Protein AF-A0A7X6K525-F1 (afdb_monomer_lite)

Foldseek 3Di:
DDDDDDDDDPPDDDDDPDPPPPPDPDDDPDQAFAKWFWDADPVVQWTWTDGPPDPDCDDTFTKHFPPSVVVVVLCVQQVRIWTAGPVQQKTWRDGPDDPPDIDITRIDGPDVVVPPD

Organism: NCBI:txid2724944

pLDDT: mean 71.69, std 20.63, range [37.94, 94.12]

Sequence (117 aa):
MKMINTVSNDYGTPATPDRSARLGAADSPFEEWVDVSLHLEPALGIIQLSVPDQPGEAPALLMYSDDFEAVLRAAAESDGRGVWCAKYSKLLIPSTHAGAGNRFFTLFQDDPAESRN

Structure (mmCIF, N/CA/C/O backbone):
data_AF-A0A7X6K525-F1
#
_entry.id   AF-A0A7X6K525-F1
#
loop_
_atom_site.group_PDB
_atom_site.id
_atom_site.type_symbol
_atom_site.label_atom_id
_atom_site.label_alt_id
_atom_site.label_comp_id
_atom_site.label_asym_id
_atom_site.label_entity_id
_atom_site.label_seq_id
_atom_site.pdbx_PDB_ins_code
_atom_site.Cartn_x
_atom_site.Cartn_y
_atom_site.Cartn_z
_atom_site.occupancy
_atom_site.B_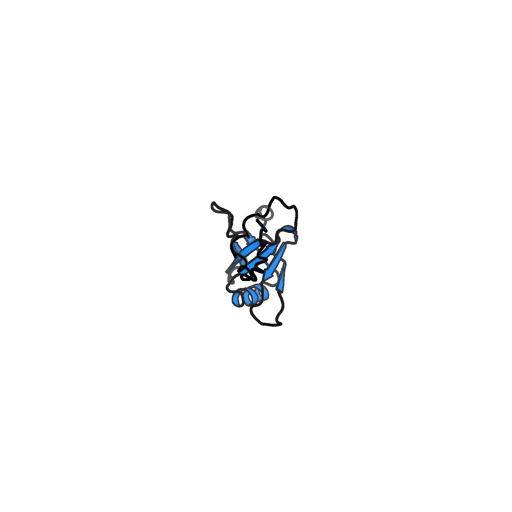iso_or_equiv
_atom_site.auth_seq_id
_atom_site.auth_comp_id
_atom_site.auth_asym_id
_atom_site.auth_atom_id
_atom_site.pdbx_PDB_model_num
ATOM 1 N N . MET A 1 1 ? 59.938 28.935 -38.935 1.00 42.84 1 MET A N 1
ATOM 2 C CA . MET A 1 1 ? 59.115 28.244 -37.920 1.00 42.84 1 MET A CA 1
ATOM 3 C C . MET A 1 1 ? 57.734 27.960 -38.499 1.00 42.84 1 MET A C 1
ATOM 5 O O . MET A 1 1 ? 57.040 28.911 -38.824 1.00 42.84 1 MET A O 1
ATOM 9 N N . LYS A 1 2 ? 57.345 26.690 -38.669 1.00 41.03 2 LYS A N 1
ATOM 10 C CA . LYS A 1 2 ? 55.969 26.273 -39.001 1.00 41.03 2 LYS A CA 1
ATOM 11 C C . LYS A 1 2 ? 55.415 25.518 -37.790 1.00 41.03 2 LYS A C 1
ATOM 13 O O . LYS A 1 2 ? 56.060 24.578 -37.339 1.00 41.03 2 LYS A O 1
ATOM 18 N N . MET A 1 3 ? 54.277 25.962 -37.257 1.00 39.56 3 MET A N 1
ATOM 19 C CA . MET A 1 3 ? 53.549 25.258 -36.199 1.00 39.56 3 MET A CA 1
ATOM 20 C C . MET A 1 3 ? 52.756 24.107 -36.824 1.00 39.56 3 MET A C 1
ATOM 22 O O . MET A 1 3 ? 52.012 24.308 -37.781 1.00 39.56 3 MET A O 1
ATOM 26 N N . ILE A 1 4 ? 52.951 22.907 -36.293 1.00 47.28 4 ILE A N 1
ATOM 27 C CA . ILE A 1 4 ? 52.190 21.694 -36.600 1.00 47.28 4 ILE A CA 1
ATOM 28 C C . ILE A 1 4 ? 51.078 21.602 -35.555 1.00 47.28 4 ILE A C 1
ATOM 30 O O . ILE A 1 4 ? 51.364 21.410 -34.377 1.00 47.28 4 ILE A O 1
ATOM 34 N N . ASN A 1 5 ? 49.826 21.785 -35.979 1.00 37.94 5 ASN A N 1
ATOM 35 C CA . ASN A 1 5 ? 48.656 21.522 -35.146 1.00 37.94 5 ASN A CA 1
ATOM 36 C C . ASN A 1 5 ? 48.324 20.029 -35.259 1.00 37.94 5 ASN A C 1
ATOM 38 O O . ASN A 1 5 ? 47.886 19.564 -36.311 1.00 37.94 5 ASN A O 1
ATOM 42 N N . THR A 1 6 ? 48.559 19.285 -34.184 1.00 46.34 6 THR A N 1
ATOM 43 C CA . THR A 1 6 ? 48.114 17.898 -34.033 1.00 46.34 6 THR A CA 1
ATOM 44 C C . THR A 1 6 ? 46.642 17.906 -33.630 1.00 46.34 6 THR A C 1
ATOM 46 O O . THR A 1 6 ? 46.298 18.366 -32.545 1.00 46.34 6 THR A O 1
ATOM 49 N N . VAL A 1 7 ? 45.769 17.403 -34.504 1.00 52.53 7 VAL A N 1
ATOM 50 C CA . VAL A 1 7 ? 44.404 17.002 -34.139 1.00 52.53 7 VAL A CA 1
ATOM 51 C C . VAL A 1 7 ? 44.495 15.609 -33.518 1.00 52.53 7 VAL A C 1
ATOM 53 O O . VAL A 1 7 ? 44.819 14.650 -34.215 1.00 52.53 7 VAL A O 1
ATOM 56 N N . SER A 1 8 ? 44.218 15.506 -32.219 1.00 42.88 8 SER A N 1
ATOM 57 C CA . SER A 1 8 ? 43.943 14.232 -31.549 1.00 42.88 8 SER A CA 1
ATOM 58 C C . SER A 1 8 ? 42.436 14.104 -31.351 1.00 42.88 8 SER A C 1
ATOM 60 O O . SER A 1 8 ? 41.839 14.867 -30.595 1.00 42.88 8 SER A O 1
ATOM 62 N N . ASN A 1 9 ? 41.831 13.136 -32.039 1.00 46.28 9 ASN A N 1
ATOM 63 C CA . ASN A 1 9 ? 40.493 12.644 -31.733 1.00 46.28 9 ASN A CA 1
ATOM 64 C C . ASN A 1 9 ? 40.574 11.776 -30.471 1.00 46.28 9 ASN A C 1
ATOM 66 O O . ASN A 1 9 ? 41.019 10.631 -30.545 1.00 46.28 9 ASN A O 1
ATOM 70 N N . ASP A 1 10 ? 40.128 12.307 -29.336 1.00 43.22 10 ASP A N 1
ATOM 71 C CA . ASP A 1 10 ? 39.914 11.526 -28.119 1.00 43.22 10 ASP A CA 1
ATOM 72 C C . ASP A 1 10 ? 38.493 10.940 -28.151 1.00 43.22 10 ASP A C 1
ATOM 74 O O . ASP A 1 10 ? 37.510 11.593 -27.807 1.00 43.22 10 ASP A O 1
ATOM 78 N N . TYR A 1 11 ? 38.371 9.705 -28.642 1.00 42.75 11 TYR A N 1
ATOM 79 C CA . TYR A 1 11 ? 37.204 8.865 -28.367 1.00 42.75 11 TYR A CA 1
ATOM 80 C C . TYR A 1 11 ? 37.407 8.206 -26.996 1.00 42.75 11 TYR A C 1
ATOM 82 O O . TYR A 1 11 ? 37.724 7.022 -26.898 1.00 42.75 11 TYR A O 1
ATOM 90 N N . GLY A 1 12 ? 37.260 8.998 -25.935 1.00 38.72 12 GLY A N 1
ATOM 91 C CA . GLY A 1 12 ? 37.288 8.545 -24.549 1.00 38.72 12 GLY A CA 1
ATOM 92 C C . GLY A 1 12 ? 35.876 8.344 -23.994 1.00 38.72 12 GLY A C 1
ATOM 93 O O . GLY A 1 12 ? 35.202 9.310 -23.675 1.00 38.72 12 GLY A O 1
ATOM 94 N N . THR A 1 13 ? 35.472 7.075 -23.871 1.00 52.97 13 THR A N 1
ATOM 95 C CA . THR A 1 13 ? 34.539 6.486 -22.880 1.00 52.97 13 THR A CA 1
ATOM 96 C C . THR A 1 13 ? 33.182 7.183 -22.623 1.00 52.97 13 THR A C 1
ATOM 98 O O . THR A 1 13 ? 33.156 8.276 -22.060 1.00 52.97 13 THR A O 1
ATOM 101 N N . PRO A 1 14 ? 32.017 6.543 -22.878 1.00 44.94 14 PRO A N 1
ATOM 102 C CA . PRO A 1 14 ? 30.762 7.051 -22.333 1.00 44.94 14 PRO A CA 1
ATOM 103 C C . PRO A 1 14 ? 30.826 6.985 -20.803 1.00 44.94 14 PRO A C 1
ATOM 105 O O . PRO A 1 14 ? 30.963 5.908 -20.221 1.00 44.94 14 PRO A O 1
ATOM 108 N N . ALA A 1 15 ? 30.757 8.152 -20.165 1.00 46.72 15 ALA A N 1
ATOM 109 C CA . ALA A 1 15 ? 30.608 8.275 -18.728 1.00 46.72 15 ALA A CA 1
ATOM 110 C C . ALA A 1 15 ? 29.413 7.427 -18.273 1.00 46.72 15 ALA A C 1
ATOM 112 O O . ALA A 1 15 ? 28.284 7.617 -18.730 1.00 46.72 15 ALA A O 1
ATOM 113 N N . THR A 1 16 ? 29.676 6.476 -17.381 1.00 51.66 16 THR A N 1
ATOM 114 C CA . THR A 1 16 ? 28.662 5.814 -16.564 1.00 51.66 16 THR A CA 1
ATOM 115 C C . THR A 1 16 ? 27.749 6.897 -15.982 1.00 51.66 16 THR A C 1
ATOM 117 O O . THR A 1 16 ? 28.279 7.807 -15.339 1.00 51.66 16 THR A O 1
ATOM 120 N N . PRO A 1 17 ? 26.420 6.873 -16.189 1.00 47.97 17 PRO A N 1
ATOM 121 C CA . PRO A 1 17 ? 25.563 7.834 -15.520 1.00 47.97 17 PRO A CA 1
ATOM 122 C C . PRO A 1 17 ? 25.660 7.582 -14.016 1.00 47.97 17 PRO A C 1
ATOM 124 O O . PRO A 1 17 ? 25.279 6.524 -13.511 1.00 47.97 17 PRO A O 1
ATOM 127 N N . ASP A 1 18 ? 26.237 8.565 -13.332 1.00 42.56 18 ASP A N 1
ATOM 128 C CA . ASP A 1 18 ? 26.261 8.696 -11.888 1.00 42.56 18 ASP A CA 1
ATOM 129 C C . ASP A 1 18 ? 24.836 8.505 -11.345 1.00 42.56 18 ASP A C 1
ATOM 131 O O . ASP A 1 18 ? 23.910 9.262 -11.642 1.00 42.56 18 ASP A O 1
ATOM 135 N N . ARG A 1 19 ? 24.645 7.429 -10.580 1.00 47.19 19 ARG A N 1
ATOM 136 C CA . ARG A 1 19 ? 23.354 7.014 -10.013 1.00 47.19 19 ARG A CA 1
ATOM 137 C C . ARG A 1 19 ? 22.914 7.920 -8.848 1.00 47.19 19 ARG A C 1
ATOM 139 O O . ARG A 1 19 ? 21.933 7.597 -8.183 1.00 47.19 19 ARG A O 1
ATOM 146 N N . SER A 1 20 ? 23.607 9.034 -8.601 1.00 43.19 20 SER A N 1
ATOM 147 C CA . SER A 1 20 ? 23.464 9.846 -7.387 1.00 43.19 20 SER A CA 1
ATOM 148 C C . SER A 1 20 ? 22.795 11.207 -7.622 1.00 43.19 20 SER A C 1
ATOM 150 O O . SER A 1 20 ? 22.562 11.943 -6.668 1.00 43.19 20 SER A O 1
ATOM 152 N N . ALA A 1 21 ? 22.375 11.532 -8.848 1.00 41.22 21 ALA A N 1
ATOM 153 C CA . ALA A 1 21 ? 21.680 12.786 -9.170 1.00 41.22 21 ALA A CA 1
ATOM 154 C C . ALA A 1 21 ? 20.144 12.745 -8.963 1.00 41.22 21 ALA A C 1
ATOM 156 O O . ALA A 1 21 ? 19.395 13.286 -9.775 1.00 41.22 21 ALA A O 1
ATOM 157 N N . ARG A 1 22 ? 19.643 12.090 -7.904 1.00 45.00 22 ARG A N 1
ATOM 158 C CA . ARG A 1 22 ? 18.193 12.022 -7.590 1.00 45.00 22 ARG A CA 1
ATOM 159 C C . ARG A 1 22 ? 17.754 12.802 -6.348 1.00 45.00 22 ARG A C 1
ATOM 161 O O . ARG A 1 22 ? 16.657 12.581 -5.857 1.00 45.00 22 ARG A O 1
ATOM 168 N N . LEU A 1 23 ? 18.559 13.737 -5.856 1.00 48.00 23 LEU A N 1
ATOM 169 C CA . LEU A 1 23 ? 18.168 14.596 -4.734 1.00 48.00 23 LEU A CA 1
ATOM 170 C C . LEU A 1 23 ? 18.232 16.056 -5.166 1.00 48.00 23 LEU A C 1
ATOM 172 O O . LEU A 1 23 ? 19.192 16.777 -4.918 1.00 48.00 23 LEU A O 1
ATOM 176 N N . GLY A 1 24 ? 17.204 16.447 -5.906 1.00 39.91 24 GLY A N 1
ATOM 177 C CA . GLY A 1 24 ? 17.027 17.792 -6.429 1.00 39.91 24 GLY A CA 1
ATOM 178 C C . GLY A 1 24 ? 15.641 17.962 -7.034 1.00 39.91 24 GLY A C 1
ATOM 179 O O . GLY A 1 24 ? 15.523 18.451 -8.152 1.00 39.91 24 GLY A O 1
ATOM 180 N N . ALA A 1 25 ? 14.596 17.508 -6.340 1.00 42.34 25 ALA A N 1
ATOM 181 C CA . ALA A 1 25 ? 13.233 17.881 -6.691 1.00 42.34 25 ALA A CA 1
ATOM 182 C C . ALA A 1 25 ? 12.927 19.217 -6.006 1.00 42.34 25 ALA A C 1
ATOM 184 O O . ALA A 1 25 ? 12.548 19.280 -4.841 1.00 42.34 25 ALA A O 1
ATOM 185 N N . ALA A 1 26 ? 13.206 20.294 -6.735 1.00 39.59 26 ALA A N 1
ATOM 186 C CA . ALA A 1 26 ? 12.703 21.619 -6.430 1.00 39.59 26 ALA A CA 1
ATOM 187 C C . ALA A 1 26 ? 11.165 21.602 -6.414 1.00 39.59 26 ALA A C 1
ATOM 189 O O . ALA A 1 26 ? 10.558 20.963 -7.271 1.00 39.59 26 ALA A O 1
ATOM 190 N N . ASP A 1 27 ? 10.591 22.327 -5.452 1.00 47.66 27 ASP A N 1
ATOM 191 C CA . ASP A 1 27 ? 9.184 22.718 -5.294 1.00 47.66 27 ASP A CA 1
ATOM 192 C C . ASP A 1 27 ? 8.387 22.647 -6.612 1.00 47.66 27 ASP A C 1
ATOM 194 O O . ASP A 1 27 ? 8.509 23.496 -7.500 1.00 47.66 27 ASP A O 1
ATOM 198 N N . SER A 1 28 ? 7.628 21.567 -6.783 1.00 41.62 28 SER A N 1
ATOM 199 C CA . SER A 1 28 ? 6.885 21.286 -8.003 1.00 41.62 28 SER A CA 1
ATOM 200 C C . SER A 1 28 ? 5.468 20.860 -7.611 1.00 41.62 28 SER A C 1
ATOM 202 O O . SER A 1 28 ? 5.325 19.824 -6.972 1.00 41.62 28 SER A O 1
ATOM 204 N N . PRO A 1 29 ? 4.401 21.593 -7.994 1.00 43.81 29 PRO A N 1
ATOM 205 C CA . PRO A 1 29 ? 3.000 21.263 -7.675 1.00 43.81 29 PRO A CA 1
ATOM 206 C C . PRO A 1 29 ? 2.475 20.039 -8.454 1.00 43.81 29 PRO A C 1
ATOM 208 O O . PRO A 1 29 ? 1.275 19.902 -8.707 1.00 43.81 29 PRO A O 1
ATOM 211 N N . PHE A 1 30 ? 3.381 19.178 -8.905 1.00 44.34 30 PHE A N 1
ATOM 212 C CA . PHE A 1 30 ? 3.075 17.993 -9.678 1.00 44.34 30 PHE A CA 1
ATOM 213 C C . PHE A 1 30 ? 2.629 16.885 -8.734 1.00 44.34 30 PHE A C 1
ATOM 215 O O . PHE A 1 30 ? 3.023 16.825 -7.578 1.00 44.34 30 PHE A O 1
ATOM 222 N N . GLU A 1 31 ? 1.754 16.036 -9.253 1.00 57.78 31 GLU A N 1
ATOM 223 C CA . GLU A 1 31 ? 1.198 14.853 -8.607 1.00 57.78 31 GLU A CA 1
ATOM 224 C C . GLU A 1 31 ? 2.296 14.019 -7.937 1.00 57.78 31 GLU A C 1
ATOM 226 O O . GLU A 1 31 ? 2.957 13.214 -8.592 1.00 5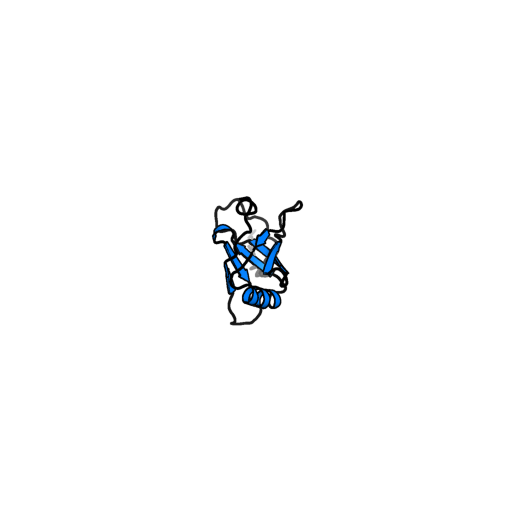7.78 31 GLU A O 1
ATOM 231 N N . GLU A 1 32 ? 2.517 14.252 -6.641 1.00 78.06 32 GLU A N 1
ATOM 232 C CA . GLU A 1 32 ? 3.624 13.634 -5.922 1.00 78.06 32 GLU A CA 1
ATOM 233 C C . GLU A 1 32 ? 3.239 12.195 -5.588 1.00 78.06 32 GLU A C 1
ATOM 235 O O . GLU A 1 32 ? 2.454 11.901 -4.684 1.00 78.06 32 GLU A O 1
ATOM 240 N N . TRP A 1 33 ? 3.727 11.298 -6.433 1.00 87.06 33 TRP A N 1
ATOM 241 C CA . TRP A 1 33 ? 3.778 9.875 -6.170 1.00 87.06 33 TRP A CA 1
ATOM 242 C C . TRP A 1 33 ? 4.991 9.627 -5.274 1.00 87.06 33 TRP A C 1
ATOM 244 O O . TRP A 1 33 ? 6.127 9.752 -5.729 1.00 87.06 33 TRP A O 1
ATOM 254 N N . VAL A 1 34 ? 4.747 9.308 -4.004 1.00 87.25 34 VAL A N 1
ATOM 255 C CA . VAL A 1 34 ? 5.790 9.080 -2.998 1.00 87.25 34 VAL A CA 1
ATOM 256 C C . VAL A 1 34 ? 6.019 7.592 -2.793 1.00 87.25 34 VAL A C 1
ATOM 258 O O . VAL A 1 34 ? 5.065 6.827 -2.648 1.00 87.25 34 VAL A O 1
ATOM 261 N N . ASP A 1 35 ? 7.278 7.166 -2.773 1.00 89.12 35 ASP A N 1
ATOM 262 C CA . ASP A 1 35 ? 7.620 5.799 -2.387 1.00 89.12 35 ASP A CA 1
ATOM 263 C C . ASP A 1 35 ? 7.196 5.554 -0.931 1.00 89.12 35 ASP A C 1
ATOM 265 O O . ASP A 1 35 ? 7.465 6.366 -0.045 1.00 89.12 35 ASP A O 1
ATOM 269 N N . VAL A 1 36 ? 6.527 4.431 -0.678 1.00 90.06 36 VAL A N 1
ATOM 270 C CA . VAL A 1 36 ? 6.058 4.037 0.654 1.00 90.06 36 VAL A CA 1
ATOM 271 C C . VAL A 1 36 ? 6.378 2.580 0.941 1.00 90.06 36 VAL A C 1
ATOM 273 O O . VAL A 1 36 ? 6.314 1.712 0.065 1.00 90.06 36 VAL A O 1
ATOM 276 N N . SER A 1 37 ? 6.668 2.308 2.208 1.00 90.62 37 SER A N 1
ATOM 277 C CA . SER A 1 37 ? 6.645 0.955 2.752 1.00 90.62 37 SER A CA 1
ATOM 278 C C . SER A 1 37 ? 5.247 0.657 3.282 1.00 90.62 37 SER A C 1
ATOM 280 O O . SER A 1 37 ? 4.649 1.471 3.985 1.00 90.62 37 SER A O 1
ATOM 282 N N . LEU A 1 38 ? 4.737 -0.516 2.940 1.00 91.44 38 LEU A N 1
ATOM 283 C CA . LEU A 1 38 ? 3.426 -1.022 3.304 1.00 91.44 38 LEU A CA 1
ATOM 284 C C . LEU A 1 38 ? 3.582 -2.000 4.458 1.00 91.44 38 LEU A C 1
ATOM 286 O O . LEU A 1 38 ? 4.293 -3.000 4.350 1.00 91.44 38 LEU A O 1
ATOM 290 N N . HIS A 1 39 ? 2.874 -1.733 5.544 1.00 91.62 39 HIS A N 1
ATOM 291 C CA . HIS A 1 39 ? 2.657 -2.697 6.606 1.00 91.62 39 HIS A CA 1
ATOM 292 C C . HIS A 1 39 ? 1.166 -3.022 6.653 1.00 91.62 39 HIS A C 1
ATOM 294 O O . HIS A 1 39 ? 0.331 -2.123 6.688 1.00 91.62 39 HIS A O 1
ATOM 300 N N . LEU A 1 40 ? 0.827 -4.303 6.549 1.00 92.75 40 LEU A N 1
ATOM 301 C CA . LEU A 1 40 ? -0.551 -4.763 6.425 1.00 92.75 40 LEU A CA 1
ATOM 302 C C . LEU A 1 40 ? -0.916 -5.556 7.668 1.00 92.75 40 LEU A C 1
ATOM 304 O O . LEU A 1 40 ? -0.185 -6.478 8.017 1.00 92.75 40 LEU A O 1
ATOM 308 N N . GLU A 1 41 ? -2.064 -5.237 8.259 1.00 92.31 41 GLU A N 1
ATOM 309 C CA . GLU A 1 41 ? -2.609 -5.911 9.438 1.00 92.31 41 GLU A CA 1
ATOM 310 C C . GLU A 1 41 ? -3.903 -6.647 9.050 1.00 92.31 41 GLU A C 1
ATOM 312 O O . GLU A 1 41 ? -4.997 -6.081 9.159 1.00 92.31 41 GLU A O 1
ATOM 317 N N . PRO A 1 42 ? -3.829 -7.913 8.583 1.00 91.19 42 PRO A N 1
ATOM 318 C CA . PRO A 1 42 ? -4.981 -8.619 8.016 1.00 91.19 42 PRO A CA 1
ATOM 319 C C . PRO A 1 42 ? -6.109 -8.859 9.015 1.00 91.19 42 PRO A C 1
ATOM 321 O O . PRO A 1 42 ? -7.271 -8.910 8.631 1.00 91.19 42 PRO A O 1
ATOM 324 N N . ALA A 1 43 ? -5.779 -8.977 10.304 1.00 91.19 43 ALA A N 1
ATOM 325 C CA . ALA A 1 43 ? -6.774 -9.141 11.360 1.00 91.19 43 ALA A CA 1
ATOM 326 C C . ALA A 1 43 ? -7.670 -7.902 11.533 1.00 91.19 43 ALA A C 1
ATOM 328 O O . ALA A 1 43 ? -8.787 -8.029 12.031 1.00 91.19 43 ALA A O 1
ATOM 329 N N . LEU A 1 44 ? -7.180 -6.723 11.135 1.00 88.31 44 LEU A N 1
ATOM 330 C CA . LEU A 1 44 ? -7.881 -5.444 11.252 1.00 88.31 44 LEU A CA 1
ATOM 331 C C . LEU A 1 44 ? -8.295 -4.867 9.889 1.00 88.31 44 LEU A C 1
ATOM 333 O O . LEU A 1 44 ? -9.054 -3.905 9.849 1.00 88.31 44 LEU A O 1
ATOM 337 N N . GLY A 1 45 ? -7.804 -5.431 8.779 1.00 89.38 45 GLY A N 1
ATOM 338 C CA . GLY A 1 45 ? -8.023 -4.893 7.432 1.00 89.38 45 GLY A CA 1
ATOM 339 C C . GLY A 1 45 ? -7.346 -3.537 7.205 1.00 89.38 45 GLY A C 1
ATOM 340 O O . GLY A 1 45 ? -7.806 -2.752 6.378 1.00 89.38 45 GLY A O 1
ATOM 341 N N . ILE A 1 46 ? -6.278 -3.245 7.956 1.00 91.19 46 ILE A N 1
ATOM 342 C CA . ILE A 1 46 ? -5.598 -1.944 7.953 1.00 91.19 46 ILE A CA 1
ATOM 343 C C . ILE A 1 46 ? -4.339 -2.001 7.091 1.00 91.19 46 ILE A C 1
ATOM 345 O O . ILE A 1 46 ? -3.568 -2.965 7.123 1.00 91.19 46 ILE A O 1
ATOM 349 N N . ILE A 1 47 ? -4.120 -0.921 6.347 1.00 93.31 47 ILE A N 1
ATOM 350 C CA . ILE A 1 47 ? -2.931 -0.645 5.552 1.00 93.31 47 ILE A CA 1
ATOM 351 C C . ILE A 1 47 ? -2.213 0.534 6.203 1.00 93.31 47 ILE A C 1
ATOM 353 O O . ILE A 1 47 ? -2.706 1.657 6.193 1.00 93.31 47 ILE A O 1
ATOM 357 N N . GLN A 1 48 ? -1.033 0.296 6.753 1.00 92.31 48 GLN A N 1
ATOM 358 C CA . GLN A 1 48 ? -0.175 1.332 7.301 1.00 92.31 48 GLN A CA 1
ATOM 359 C C . GLN A 1 48 ? 0.880 1.727 6.260 1.00 92.31 48 GLN A C 1
ATOM 361 O O . GLN A 1 48 ? 1.700 0.902 5.846 1.00 92.31 48 GLN A O 1
ATOM 366 N N . LEU A 1 49 ? 0.865 2.993 5.837 1.00 91.00 49 LEU A N 1
ATOM 367 C CA . LEU A 1 49 ? 1.851 3.553 4.910 1.00 91.00 49 LEU A CA 1
ATOM 368 C C . LEU A 1 49 ? 2.949 4.289 5.681 1.00 91.00 49 LEU A C 1
ATOM 370 O O . LEU A 1 49 ? 2.672 5.239 6.416 1.00 91.00 49 LEU A O 1
ATOM 374 N N . SER A 1 50 ? 4.197 3.889 5.459 1.00 88.44 50 SER A N 1
ATOM 375 C CA . SER A 1 50 ? 5.383 4.538 6.022 1.00 88.44 50 SER A CA 1
ATOM 376 C C . SER A 1 50 ? 6.155 5.261 4.920 1.00 88.44 50 SER A C 1
ATOM 378 O O . SER A 1 50 ? 6.623 4.627 3.972 1.00 88.44 50 SER A O 1
ATOM 380 N N . VAL A 1 51 ? 6.298 6.582 5.047 1.00 83.69 51 VAL A N 1
ATOM 381 C CA . VAL A 1 51 ? 7.021 7.433 4.088 1.00 83.69 51 VAL A CA 1
ATOM 382 C C . VAL A 1 51 ? 8.486 7.566 4.543 1.00 83.69 51 VAL A C 1
ATOM 384 O O . VAL A 1 51 ? 8.723 8.027 5.659 1.00 83.69 51 VAL A O 1
ATOM 387 N N . PRO A 1 52 ? 9.480 7.164 3.729 1.00 68.06 52 PRO A N 1
ATOM 388 C CA . PRO A 1 52 ? 10.877 7.052 4.156 1.00 68.06 52 PRO A CA 1
ATOM 389 C C . PRO A 1 52 ? 11.615 8.392 4.337 1.00 68.06 52 PRO A C 1
ATOM 391 O O . PRO A 1 52 ? 12.649 8.408 4.998 1.00 68.06 52 PRO A O 1
ATOM 394 N N . ASP A 1 53 ? 11.105 9.500 3.788 1.00 61.81 53 ASP A N 1
ATOM 395 C CA . ASP A 1 53 ? 11.812 10.796 3.719 1.00 61.81 53 ASP A CA 1
ATOM 396 C C . ASP A 1 53 ? 11.201 11.893 4.615 1.00 61.81 53 ASP A C 1
ATOM 398 O O . ASP A 1 53 ? 11.369 13.086 4.383 1.00 61.81 53 ASP A O 1
ATOM 402 N N . GLN A 1 54 ? 10.460 11.510 5.658 1.00 56.09 54 GLN A N 1
ATOM 403 C CA . GLN A 1 54 ? 9.997 12.451 6.683 1.00 56.09 54 GLN A CA 1
ATOM 404 C C . GLN A 1 54 ? 10.892 12.325 7.932 1.00 56.09 54 GLN A C 1
ATOM 406 O O . GLN A 1 54 ? 10.638 11.478 8.794 1.00 56.09 54 GLN A O 1
ATOM 411 N N . PRO A 1 55 ? 11.983 13.112 8.038 1.00 41.12 55 PRO A N 1
ATOM 412 C CA . PRO A 1 55 ? 12.835 13.115 9.218 1.00 41.12 55 PRO A CA 1
ATOM 413 C C . PRO A 1 55 ? 12.060 13.649 10.428 1.00 41.12 55 PRO A C 1
ATOM 415 O O . PRO A 1 55 ? 11.672 14.814 10.472 1.00 41.12 55 PRO A O 1
ATOM 418 N N . GLY A 1 56 ? 11.883 12.780 11.423 1.00 49.47 56 GLY A N 1
ATOM 419 C CA . GLY A 1 56 ? 11.109 13.051 12.632 1.00 49.47 56 GLY A CA 1
ATOM 420 C C . GLY A 1 56 ? 9.727 12.420 12.547 1.00 49.47 56 GLY A C 1
ATOM 421 O O . GLY A 1 56 ? 8.802 13.063 12.080 1.00 49.47 56 GLY A O 1
ATOM 422 N N . GLU A 1 57 ? 9.629 11.163 12.995 1.00 54.72 57 GLU A N 1
ATOM 423 C CA . GLU A 1 57 ? 8.404 10.514 13.495 1.00 54.72 57 GLU A CA 1
ATOM 424 C C . GLU A 1 57 ? 7.110 10.916 12.765 1.00 54.72 57 GLU A C 1
ATOM 426 O O . GLU A 1 57 ? 6.107 11.243 13.397 1.00 54.72 57 GLU A O 1
ATOM 431 N N . ALA A 1 58 ? 7.117 10.936 11.425 1.00 57.88 58 ALA A N 1
ATOM 432 C CA . ALA A 1 58 ? 5.876 11.158 10.704 1.00 57.88 58 ALA A CA 1
ATOM 433 C C . ALA A 1 58 ? 4.948 9.986 11.039 1.00 57.88 58 ALA A C 1
ATOM 435 O O . ALA A 1 58 ? 5.351 8.827 10.876 1.00 57.88 58 ALA A O 1
ATOM 436 N N . PRO A 1 59 ? 3.737 10.263 11.549 1.00 63.59 59 PRO A N 1
ATOM 437 C CA . PRO A 1 59 ? 2.807 9.211 11.899 1.00 63.59 59 PRO A CA 1
ATOM 438 C C . PRO A 1 59 ? 2.514 8.410 10.637 1.00 63.59 59 PRO A C 1
ATOM 440 O O . PRO A 1 59 ? 2.187 8.971 9.588 1.00 63.59 59 PRO A O 1
ATOM 443 N N . ALA A 1 60 ? 2.674 7.094 10.732 1.00 78.00 60 ALA A N 1
ATOM 444 C CA . ALA A 1 60 ? 2.334 6.224 9.628 1.00 78.00 60 ALA A CA 1
ATOM 445 C C . ALA A 1 60 ? 0.849 6.406 9.291 1.00 78.00 60 ALA A C 1
ATOM 447 O O . ALA A 1 60 ? -0.001 6.468 10.184 1.00 78.00 60 ALA A O 1
ATOM 448 N N . LEU A 1 61 ? 0.540 6.538 8.004 1.00 87.00 61 LEU A N 1
ATOM 449 C CA . LEU A 1 61 ? -0.825 6.795 7.569 1.00 87.00 61 LEU A CA 1
ATOM 450 C C . LEU A 1 61 ? -1.621 5.495 7.663 1.00 87.00 61 LEU A C 1
ATOM 452 O O . LEU A 1 61 ? -1.301 4.534 6.963 1.00 87.00 61 LEU A O 1
ATOM 456 N N . LEU A 1 62 ? -2.644 5.474 8.517 1.00 90.31 62 LEU A N 1
ATOM 457 C CA . LEU A 1 62 ? -3.585 4.363 8.609 1.00 90.31 62 LEU A CA 1
ATOM 458 C C . LEU A 1 62 ? -4.661 4.524 7.539 1.00 90.31 62 LEU A C 1
ATOM 460 O O . LEU A 1 62 ? -5.359 5.537 7.475 1.00 90.31 62 LEU A O 1
ATOM 464 N N . MET A 1 63 ? -4.740 3.521 6.678 1.00 91.81 63 MET A N 1
ATOM 465 C CA . MET A 1 63 ? -5.549 3.519 5.476 1.00 91.81 63 MET A CA 1
ATOM 466 C C . MET A 1 63 ? -6.323 2.206 5.361 1.00 91.81 63 MET A C 1
ATOM 468 O O . MET A 1 63 ? -5.907 1.170 5.879 1.00 91.81 63 MET A O 1
ATOM 472 N N . TYR A 1 64 ? -7.411 2.234 4.605 1.00 92.50 64 TYR A N 1
ATOM 473 C CA . TYR A 1 64 ? -8.226 1.069 4.272 1.00 92.50 64 TYR A CA 1
ATOM 474 C C . TYR A 1 64 ? -8.390 0.950 2.769 1.00 92.50 64 TYR A C 1
ATOM 476 O O . TYR A 1 64 ? -8.234 1.925 2.040 1.00 92.50 64 TYR A O 1
ATOM 484 N N . SER A 1 65 ? -8.750 -0.236 2.297 1.00 92.88 65 SER A N 1
ATOM 485 C CA . SER A 1 65 ? -9.149 -0.452 0.911 1.00 92.88 65 SER A CA 1
ATOM 486 C C . SER A 1 65 ? -10.329 -1.410 0.869 1.00 92.88 65 SER A C 1
ATOM 488 O O . SER A 1 65 ? -10.331 -2.399 1.598 1.00 92.88 65 SER A O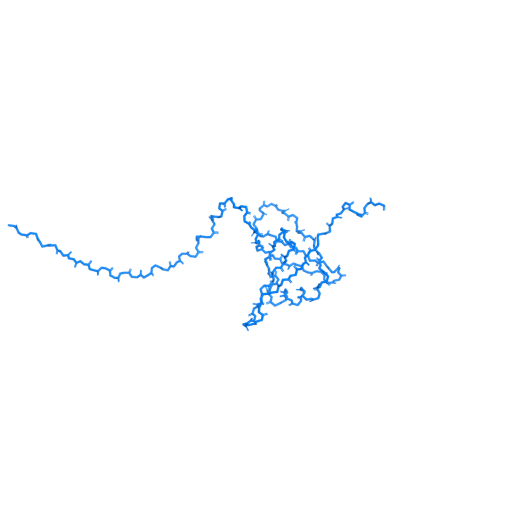 1
ATOM 490 N N . ASP A 1 66 ? -11.289 -1.155 -0.022 1.00 91.62 66 ASP A N 1
ATOM 491 C CA . ASP A 1 66 ? -12.385 -2.095 -0.298 1.00 91.62 66 ASP A CA 1
ATOM 492 C C . ASP A 1 66 ? -11.868 -3.442 -0.834 1.00 91.62 66 ASP A C 1
ATOM 494 O O . ASP A 1 66 ? -12.531 -4.467 -0.699 1.00 91.62 66 ASP A O 1
ATOM 498 N N . ASP A 1 67 ? -10.673 -3.444 -1.433 1.00 91.62 67 ASP A N 1
ATOM 499 C CA . ASP A 1 67 ? -10.045 -4.618 -2.044 1.00 91.62 67 ASP A CA 1
ATOM 500 C C . ASP A 1 67 ? -8.772 -5.028 -1.279 1.00 91.62 67 ASP A C 1
ATOM 502 O O . ASP A 1 67 ? -7.689 -5.215 -1.842 1.00 91.62 67 ASP A O 1
ATOM 506 N N . PHE A 1 68 ? -8.887 -5.112 0.053 1.00 92.44 68 PHE A N 1
ATOM 507 C CA . PHE A 1 68 ? -7.763 -5.397 0.952 1.00 92.44 68 PHE A CA 1
ATOM 508 C C . PHE A 1 68 ? -7.031 -6.703 0.602 1.00 92.44 68 PHE A C 1
ATOM 510 O O . PHE A 1 68 ? -5.803 -6.737 0.596 1.00 92.44 68 PHE A O 1
ATOM 517 N N . GLU A 1 69 ? -7.753 -7.765 0.240 1.00 92.25 69 GLU A N 1
ATOM 518 C CA . GLU A 1 69 ? -7.149 -9.049 -0.152 1.00 92.25 69 GLU A CA 1
ATOM 519 C C . GLU A 1 69 ? -6.265 -8.918 -1.404 1.00 92.25 69 GLU A C 1
ATOM 521 O O . GLU A 1 69 ? -5.185 -9.516 -1.492 1.00 92.25 69 GLU A O 1
ATOM 526 N N . ALA A 1 70 ? -6.678 -8.100 -2.377 1.00 90.81 70 ALA A N 1
ATOM 527 C CA . ALA A 1 70 ? -5.872 -7.835 -3.562 1.00 90.81 70 ALA A CA 1
ATOM 528 C C . ALA A 1 70 ? -4.633 -6.987 -3.236 1.00 90.81 70 ALA A C 1
ATOM 530 O O . ALA A 1 70 ? -3.561 -7.242 -3.800 1.00 90.81 70 ALA A O 1
ATOM 531 N N . VAL A 1 71 ? -4.751 -6.037 -2.299 1.00 91.12 71 VAL A N 1
ATOM 532 C CA . VAL A 1 71 ? -3.612 -5.278 -1.753 1.00 91.12 71 VAL A CA 1
ATOM 533 C C . VAL A 1 71 ? -2.634 -6.215 -1.048 1.00 91.12 71 VAL A C 1
ATOM 535 O O . VAL A 1 71 ? -1.441 -6.166 -1.339 1.00 91.12 71 VAL A O 1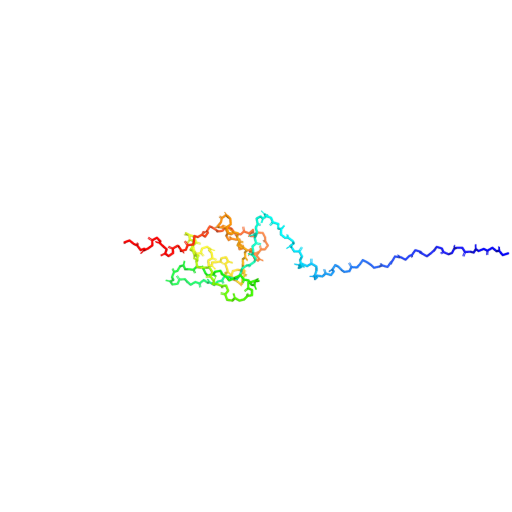
ATOM 538 N N . LEU A 1 72 ? -3.125 -7.111 -0.188 1.00 92.38 72 LEU A N 1
ATOM 539 C CA . LEU A 1 72 ? -2.320 -8.089 0.548 1.00 92.38 72 LEU A CA 1
ATOM 540 C C . LEU A 1 72 ? -1.502 -8.966 -0.395 1.00 92.38 72 LEU A C 1
ATOM 542 O O . LEU A 1 72 ? -0.289 -9.113 -0.233 1.00 92.38 72 LEU A O 1
ATOM 546 N N . ARG A 1 73 ? -2.150 -9.488 -1.438 1.00 89.88 73 ARG A N 1
ATOM 547 C CA . ARG A 1 73 ? -1.477 -10.291 -2.458 1.00 89.88 73 ARG A CA 1
ATOM 548 C C . ARG A 1 73 ? -0.432 -9.489 -3.227 1.00 89.88 73 ARG A C 1
ATOM 550 O O . ARG A 1 73 ? 0.666 -9.985 -3.456 1.00 89.88 73 ARG A O 1
ATOM 557 N N . ALA A 1 74 ? -0.768 -8.269 -3.640 1.00 90.12 74 ALA A N 1
ATOM 558 C CA . ALA A 1 74 ? 0.147 -7.423 -4.395 1.00 90.12 74 ALA A CA 1
ATOM 559 C C . ALA A 1 74 ? 1.362 -7.001 -3.553 1.00 90.12 74 ALA A C 1
ATOM 561 O O . ALA A 1 74 ? 2.485 -7.056 -4.044 1.00 90.12 74 ALA A O 1
ATOM 562 N N . ALA A 1 75 ? 1.162 -6.645 -2.284 1.00 89.88 75 ALA A N 1
ATOM 563 C CA . ALA A 1 75 ? 2.241 -6.270 -1.375 1.00 89.88 75 ALA A CA 1
ATOM 564 C C . ALA A 1 75 ? 3.196 -7.441 -1.098 1.00 89.88 75 ALA A C 1
ATOM 566 O O . ALA A 1 75 ? 4.407 -7.242 -1.025 1.00 89.88 75 ALA A O 1
ATOM 567 N N . ALA A 1 76 ? 2.678 -8.671 -1.010 1.00 88.38 76 ALA A N 1
ATOM 568 C CA . ALA A 1 76 ? 3.510 -9.868 -0.894 1.00 88.38 76 ALA A CA 1
ATOM 569 C C . ALA A 1 76 ? 4.398 -10.093 -2.135 1.00 88.38 76 ALA A C 1
ATOM 571 O O . ALA A 1 76 ? 5.511 -10.598 -2.013 1.00 88.38 76 ALA A O 1
ATOM 572 N N . GLU A 1 77 ? 3.936 -9.698 -3.328 1.00 86.88 77 GLU A N 1
ATOM 573 C CA . GLU A 1 77 ? 4.723 -9.761 -4.569 1.00 86.88 77 GLU A CA 1
ATOM 574 C C . GLU A 1 77 ? 5.796 -8.657 -4.655 1.00 86.88 77 GLU A C 1
ATOM 576 O O . GLU A 1 77 ? 6.785 -8.835 -5.371 1.00 86.88 77 GLU A O 1
ATOM 581 N N . SER A 1 78 ? 5.606 -7.527 -3.962 1.00 84.50 78 SER A N 1
ATOM 582 C CA . SER A 1 78 ? 6.440 -6.318 -4.059 1.00 84.50 78 SER A CA 1
ATOM 583 C C . SER A 1 78 ? 7.351 -6.065 -2.851 1.00 84.50 78 SER A C 1
ATOM 585 O O . SER A 1 78 ? 7.893 -4.966 -2.724 1.00 84.50 78 SER A O 1
ATOM 587 N N . ASP A 1 79 ? 7.521 -7.055 -1.967 1.00 85.81 79 ASP A N 1
ATOM 588 C CA . ASP A 1 79 ? 8.284 -6.926 -0.711 1.00 85.81 79 ASP A CA 1
ATOM 589 C C . ASP A 1 79 ? 7.761 -5.782 0.183 1.00 85.81 79 ASP A C 1
ATOM 591 O O . ASP A 1 79 ? 8.519 -5.025 0.788 1.00 85.81 79 ASP A O 1
ATOM 595 N N . GLY A 1 80 ? 6.437 -5.595 0.200 1.00 87.38 80 GLY A N 1
ATOM 596 C CA . GLY A 1 80 ? 5.789 -4.541 0.976 1.00 87.38 80 GLY A CA 1
ATOM 597 C C . GLY A 1 80 ? 6.131 -3.133 0.495 1.00 87.38 80 GLY A C 1
ATOM 598 O O . GLY A 1 80 ? 6.109 -2.201 1.290 1.00 87.38 80 GLY A O 1
ATOM 599 N N . ARG A 1 81 ? 6.468 -2.941 -0.785 1.00 88.69 81 ARG A N 1
ATOM 600 C CA . ARG A 1 81 ? 6.759 -1.614 -1.349 1.00 88.69 81 ARG A CA 1
ATOM 601 C C . ARG A 1 81 ? 5.677 -1.166 -2.312 1.00 88.69 81 ARG A C 1
ATOM 603 O O . ARG A 1 81 ? 5.122 -1.972 -3.063 1.00 88.69 81 ARG A O 1
ATOM 610 N N . GLY A 1 82 ? 5.418 0.132 -2.325 1.00 90.88 82 GLY A N 1
ATOM 611 C CA . GLY A 1 82 ? 4.489 0.756 -3.251 1.00 90.88 82 GLY A CA 1
ATOM 612 C C . GLY A 1 82 ? 4.775 2.237 -3.426 1.00 90.88 82 GLY A C 1
ATOM 613 O O . GLY A 1 82 ? 5.732 2.775 -2.876 1.00 90.88 82 GLY A O 1
ATOM 614 N N . VAL A 1 83 ? 3.921 2.885 -4.204 1.00 91.19 83 VAL A N 1
ATOM 615 C CA . VAL A 1 83 ? 3.975 4.318 -4.457 1.00 91.19 83 VAL A CA 1
ATOM 616 C C . VAL A 1 83 ? 2.597 4.904 -4.189 1.00 91.19 83 VAL A C 1
ATOM 618 O O . VAL A 1 83 ? 1.601 4.448 -4.748 1.00 91.19 83 VAL A O 1
ATOM 621 N N . TRP A 1 84 ? 2.521 5.891 -3.310 1.00 91.25 84 TRP A N 1
ATOM 622 C CA . TRP A 1 84 ? 1.282 6.508 -2.860 1.00 91.25 84 TRP A CA 1
ATOM 623 C C . TRP A 1 84 ? 1.093 7.881 -3.495 1.00 91.25 84 TRP A C 1
ATOM 625 O O . TRP A 1 84 ? 2.028 8.670 -3.556 1.00 91.25 84 TRP A O 1
ATOM 635 N N . CYS A 1 85 ? -0.128 8.193 -3.922 1.00 89.69 85 CYS A N 1
ATOM 636 C CA . CYS A 1 85 ? -0.509 9.540 -4.322 1.00 89.69 85 CYS A CA 1
ATOM 637 C C . CYS A 1 85 ? -1.715 10.007 -3.507 1.00 89.69 85 CYS A C 1
ATOM 639 O O . CYS A 1 85 ? -2.847 9.568 -3.740 1.00 89.69 85 CYS A O 1
ATOM 641 N N . ALA A 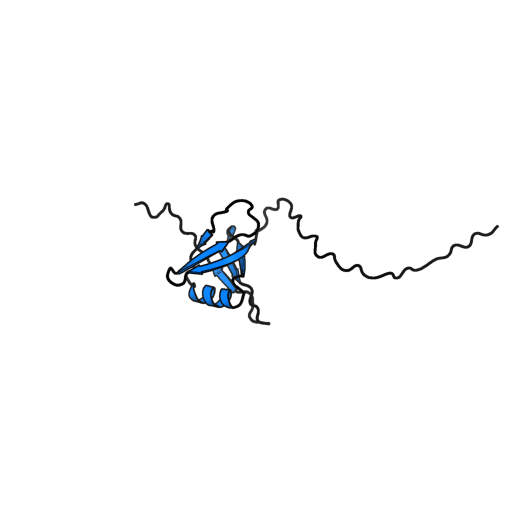1 86 ? -1.476 10.947 -2.588 1.00 86.50 86 ALA A N 1
ATOM 642 C CA . ALA A 1 86 ? -2.505 11.491 -1.702 1.00 86.50 86 ALA A CA 1
ATOM 643 C C . ALA A 1 86 ? -3.649 12.171 -2.472 1.00 86.50 86 ALA A C 1
ATOM 645 O O . ALA A 1 86 ? -4.815 11.974 -2.143 1.00 86.50 86 ALA A O 1
ATOM 646 N N . LYS A 1 87 ? -3.327 12.905 -3.547 1.00 86.31 87 LYS A N 1
ATOM 647 C CA . LYS A 1 87 ? -4.295 13.661 -4.363 1.00 86.31 87 LYS A CA 1
ATOM 648 C C . LYS A 1 87 ? -5.401 12.787 -4.961 1.00 86.31 87 LYS A C 1
ATOM 650 O O . LYS A 1 87 ? -6.535 13.237 -5.076 1.00 86.31 87 LYS A O 1
ATOM 655 N N . TYR A 1 88 ? -5.065 11.566 -5.371 1.00 89.50 88 TYR A N 1
ATOM 656 C CA . TYR A 1 88 ? -6.024 10.628 -5.966 1.00 89.50 88 TYR A CA 1
ATOM 657 C C . TYR A 1 88 ? -6.472 9.537 -5.002 1.00 89.50 88 TYR A C 1
ATOM 659 O O . TYR A 1 88 ? -7.257 8.668 -5.382 1.00 89.50 88 TYR A O 1
ATOM 667 N N . SER A 1 89 ? -5.920 9.552 -3.791 1.00 90.50 89 SER A N 1
ATOM 668 C CA . SER A 1 89 ? -6.043 8.478 -2.820 1.00 90.50 89 SER A CA 1
ATOM 669 C C . SER A 1 89 ? -5.724 7.110 -3.444 1.00 90.50 89 SER A C 1
ATOM 671 O O . SER A 1 89 ? -6.458 6.135 -3.275 1.00 90.50 89 SER A O 1
ATOM 673 N N . LYS A 1 90 ? -4.647 7.052 -4.245 1.00 92.75 90 LYS A N 1
ATOM 674 C CA . LYS A 1 90 ? -4.242 5.854 -4.993 1.00 92.75 90 LYS A CA 1
ATOM 675 C C . LYS A 1 90 ? -2.912 5.308 -4.513 1.00 92.75 90 LYS A C 1
ATOM 677 O O . LYS A 1 90 ? -1.917 6.025 -4.472 1.00 92.75 90 LYS A O 1
ATOM 682 N N . LEU A 1 91 ? -2.895 4.006 -4.259 1.00 92.38 91 LEU A N 1
ATOM 683 C CA . LEU A 1 91 ? -1.691 3.223 -4.043 1.00 92.38 91 LEU A CA 1
ATOM 684 C C . LEU A 1 91 ? -1.369 2.420 -5.302 1.00 92.38 91 LEU A C 1
ATOM 686 O O . LEU A 1 91 ? -2.190 1.637 -5.772 1.00 92.38 91 LEU A O 1
ATOM 690 N N . LEU A 1 92 ? -0.167 2.599 -5.830 1.00 92.88 92 LEU A N 1
ATOM 691 C CA . LEU A 1 92 ? 0.409 1.781 -6.885 1.00 92.88 92 LEU A CA 1
ATOM 692 C C . LEU A 1 92 ? 1.314 0.734 -6.240 1.00 92.88 92 LEU A C 1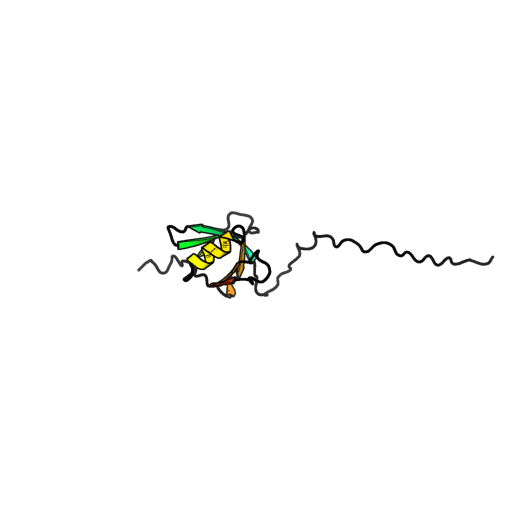
ATOM 694 O O . LEU A 1 92 ? 2.265 1.081 -5.544 1.00 92.88 92 LEU A O 1
ATOM 698 N N . ILE A 1 93 ? 1.058 -0.542 -6.509 1.00 90.62 93 ILE A N 1
ATOM 699 C CA . ILE A 1 93 ? 1.965 -1.628 -6.133 1.00 90.62 93 ILE A CA 1
ATOM 700 C C . ILE A 1 93 ? 2.592 -2.196 -7.413 1.00 90.62 93 ILE A C 1
ATOM 702 O O . ILE A 1 93 ? 1.860 -2.698 -8.279 1.00 90.62 93 ILE A O 1
ATOM 706 N N . PRO A 1 94 ? 3.923 -2.078 -7.587 1.00 84.50 94 PRO A N 1
ATOM 707 C CA . PRO A 1 94 ? 4.592 -2.613 -8.761 1.00 84.50 94 PRO A CA 1
ATOM 708 C C . PRO A 1 94 ? 4.563 -4.139 -8.704 1.00 84.50 94 PRO A C 1
ATOM 710 O O . PRO A 1 94 ? 4.885 -4.733 -7.675 1.00 84.50 94 PRO A O 1
ATOM 713 N N . SER A 1 95 ? 4.206 -4.788 -9.812 1.00 80.44 95 SER A N 1
ATOM 714 C CA . SER A 1 95 ? 4.374 -6.237 -9.897 1.00 80.44 95 SER A CA 1
ATOM 715 C C . SER A 1 95 ? 5.817 -6.568 -10.259 1.00 80.44 95 SER A C 1
ATOM 717 O O . SER A 1 95 ? 6.417 -5.957 -11.144 1.00 80.44 95 SER A O 1
ATOM 719 N N . THR A 1 96 ? 6.372 -7.568 -9.585 1.00 71.00 96 THR A N 1
ATOM 720 C CA . THR A 1 96 ? 7.703 -8.116 -9.874 1.00 71.00 96 THR A CA 1
ATOM 721 C C . THR A 1 96 ? 7.688 -9.108 -11.042 1.00 71.00 96 THR A C 1
ATOM 723 O O . THR A 1 96 ? 8.748 -9.489 -11.540 1.00 71.00 96 THR A O 1
ATOM 726 N N . HIS A 1 97 ? 6.504 -9.503 -11.530 1.00 68.56 97 HIS A N 1
ATOM 727 C CA . HIS A 1 97 ? 6.356 -10.398 -12.676 1.00 68.56 97 HIS A CA 1
ATOM 728 C C . HIS A 1 97 ? 6.346 -9.644 -14.011 1.00 68.56 97 HIS A C 1
ATOM 730 O O . HIS A 1 97 ? 5.549 -8.730 -14.239 1.00 68.56 97 HIS A O 1
ATOM 736 N N . ALA A 1 98 ? 7.183 -10.100 -14.947 1.00 59.66 98 ALA A N 1
ATOM 737 C CA . ALA A 1 98 ? 7.193 -9.595 -16.314 1.00 59.66 98 ALA A CA 1
ATOM 738 C C . ALA A 1 98 ? 5.814 -9.796 -16.974 1.00 59.66 98 ALA A C 1
ATOM 740 O O . ALA A 1 98 ? 5.348 -10.922 -17.130 1.00 59.66 98 ALA A O 1
ATOM 741 N N . GLY A 1 99 ? 5.162 -8.694 -17.354 1.00 65.00 99 GLY A N 1
ATOM 742 C CA . GLY A 1 99 ? 3.858 -8.698 -18.030 1.00 65.00 99 GLY A CA 1
ATOM 743 C C . GLY A 1 99 ? 2.626 -8.653 -17.116 1.00 65.00 99 GLY A C 1
ATOM 744 O O . GLY A 1 99 ? 1.521 -8.523 -17.632 1.00 65.00 99 GLY A O 1
ATOM 745 N N . ALA A 1 100 ? 2.784 -8.697 -15.788 1.00 65.25 100 ALA A N 1
ATOM 746 C CA . ALA A 1 100 ? 1.655 -8.660 -14.847 1.00 65.25 100 ALA A CA 1
ATOM 747 C C . ALA A 1 100 ? 1.078 -7.246 -14.603 1.00 65.25 100 ALA A C 1
ATOM 749 O O . ALA A 1 100 ? -0.004 -7.118 -14.033 1.00 65.25 100 ALA A O 1
ATOM 750 N N . GLY A 1 101 ? 1.761 -6.200 -15.083 1.00 69.94 101 GLY A N 1
ATOM 751 C CA . GLY A 1 101 ? 1.326 -4.805 -14.970 1.00 69.94 101 GLY A CA 1
ATOM 752 C C . GLY A 1 101 ? 1.400 -4.246 -13.543 1.00 69.94 101 GLY A C 1
ATOM 753 O O . GLY A 1 101 ? 1.509 -4.979 -12.562 1.00 69.94 101 GLY A O 1
ATOM 754 N N . ASN A 1 102 ? 1.348 -2.920 -13.425 1.00 79.75 102 ASN A N 1
ATOM 755 C CA . ASN A 1 102 ? 1.233 -2.248 -12.129 1.00 79.75 102 ASN A CA 1
ATOM 756 C C . ASN A 1 102 ? -0.227 -2.279 -11.668 1.00 79.75 102 ASN A C 1
ATOM 758 O O . ASN A 1 102 ? -1.130 -2.043 -12.475 1.00 79.75 102 ASN A O 1
ATOM 762 N N . ARG A 1 103 ? -0.463 -2.544 -10.379 1.00 87.75 103 ARG A N 1
ATOM 763 C CA . ARG A 1 103 ? -1.814 -2.561 -9.798 1.00 87.75 103 ARG A CA 1
ATOM 764 C C . ARG A 1 103 ? -2.065 -1.266 -9.034 1.00 87.75 103 ARG A C 1
ATOM 766 O O . ARG A 1 103 ? -1.187 -0.806 -8.308 1.00 87.75 103 ARG A O 1
ATOM 773 N N . PHE A 1 104 ? -3.256 -0.699 -9.205 1.00 91.19 104 PHE A N 1
ATOM 774 C CA . PHE A 1 104 ? -3.696 0.513 -8.519 1.00 91.19 104 PHE A CA 1
ATOM 775 C C . PHE A 1 104 ? -4.847 0.189 -7.576 1.00 91.19 104 PHE A C 1
ATOM 777 O O . PHE A 1 104 ? -5.822 -0.435 -7.987 1.00 91.19 104 PHE A O 1
ATOM 784 N N . PHE A 1 105 ? -4.761 0.686 -6.351 1.00 92.62 105 PHE A N 1
ATOM 785 C CA . PHE A 1 105 ? -5.759 0.499 -5.307 1.00 92.62 105 PHE A CA 1
ATOM 786 C C . PHE A 1 105 ? -6.233 1.858 -4.806 1.00 92.62 105 PHE A C 1
ATOM 788 O O . PHE A 1 105 ? -5.429 2.775 -4.649 1.00 92.62 105 PHE A O 1
ATOM 795 N N . THR A 1 106 ? -7.538 2.007 -4.585 1.00 94.12 106 THR A N 1
ATOM 796 C CA . THR A 1 106 ? -8.071 3.166 -3.856 1.00 94.12 106 THR A CA 1
ATOM 797 C C . THR A 1 106 ? -7.869 2.922 -2.372 1.00 94.12 106 THR A C 1
ATOM 799 O O . THR A 1 106 ? -8.227 1.843 -1.892 1.00 94.12 106 THR A O 1
ATOM 802 N N . LEU A 1 107 ? -7.309 3.906 -1.673 1.00 92.88 107 LEU A N 1
ATOM 803 C CA . LEU A 1 107 ? -7.213 3.890 -0.223 1.00 92.88 107 LEU A CA 1
ATOM 804 C C . LEU A 1 107 ? -8.099 4.968 0.395 1.00 92.88 107 LEU A C 1
ATOM 806 O O . LEU A 1 107 ? -8.266 6.040 -0.182 1.00 92.88 107 LEU A O 1
ATOM 810 N N . PHE A 1 108 ? -8.617 4.693 1.582 1.00 91.38 108 PHE A N 1
ATOM 811 C CA . PHE A 1 108 ? -9.417 5.618 2.376 1.00 91.38 108 PHE A CA 1
ATOM 812 C C . PHE A 1 108 ? -8.715 5.852 3.702 1.00 91.38 108 PHE A C 1
ATOM 814 O O . PHE A 1 108 ? -8.259 4.898 4.328 1.00 91.38 108 PHE A O 1
ATOM 821 N N . GLN A 1 109 ? -8.615 7.107 4.117 1.00 85.81 109 GLN A N 1
ATOM 822 C CA . GLN A 1 109 ? -8.044 7.447 5.410 1.00 85.81 109 GLN A CA 1
ATOM 823 C C . GLN A 1 109 ? -9.110 7.282 6.495 1.00 85.81 109 GLN A C 1
ATOM 825 O O . GLN A 1 109 ? -10.256 7.682 6.288 1.00 85.81 109 GLN A O 1
ATOM 830 N N . ASP A 1 110 ? -8.733 6.715 7.642 1.00 71.50 110 ASP A N 1
ATOM 831 C CA . ASP A 1 110 ? -9.545 6.839 8.856 1.00 71.50 110 ASP A CA 1
ATOM 832 C C . ASP A 1 110 ? -9.542 8.316 9.262 1.00 71.50 110 ASP A C 1
ATOM 834 O O . ASP A 1 110 ? -8.488 8.843 9.632 1.00 71.50 110 ASP A O 1
ATOM 838 N N . ASP A 1 111 ? -10.675 9.010 9.148 1.00 59.88 111 ASP A N 1
ATOM 839 C CA . ASP A 1 111 ? -10.813 10.320 9.775 1.00 59.88 111 ASP A CA 1
ATOM 840 C C . ASP A 1 111 ? -11.336 10.114 11.207 1.00 59.88 111 ASP A C 1
ATOM 842 O O . ASP A 1 111 ? -12.512 9.782 11.404 1.00 59.88 111 ASP A O 1
ATOM 846 N N . PRO A 1 112 ? -10.497 10.301 12.242 1.00 54.56 112 PRO A N 1
ATOM 847 C CA . PRO A 1 112 ? -10.920 10.078 13.619 1.00 54.56 112 PRO A CA 1
ATOM 848 C C . PRO A 1 112 ? -11.962 11.106 14.098 1.00 54.56 112 PRO A C 1
ATOM 850 O O . PRO A 1 112 ? -12.489 10.958 15.206 1.00 54.56 112 PRO A O 1
ATOM 853 N N . ALA A 1 113 ? -12.263 12.161 13.326 1.00 51.84 113 ALA A N 1
ATOM 854 C CA . ALA A 1 113 ? -13.246 13.171 13.706 1.00 51.84 113 ALA A CA 1
ATOM 855 C C . ALA A 1 113 ? -14.691 12.757 13.388 1.00 51.84 113 ALA A C 1
ATOM 857 O O . ALA A 1 113 ? -15.604 13.262 14.042 1.00 51.84 113 ALA A O 1
ATOM 858 N N . GLU A 1 114 ? -14.923 11.812 12.471 1.00 49.78 114 GLU A N 1
ATOM 859 C CA . GLU A 1 114 ? -16.285 11.400 12.089 1.00 49.78 114 GLU A CA 1
ATOM 860 C C . GLU A 1 114 ? -16.894 10.338 13.032 1.00 49.78 114 GLU A C 1
ATOM 862 O O . GLU A 1 114 ? -18.106 10.147 13.067 1.00 49.78 114 GLU A O 1
ATOM 867 N N . SER A 1 115 ? -16.078 9.711 13.891 1.00 48.91 115 SER A N 1
ATOM 868 C CA . SER A 1 115 ? -16.515 8.684 14.859 1.00 48.91 115 SER A CA 1
ATOM 869 C C . SER A 1 115 ? -16.936 9.232 16.237 1.00 48.91 115 SER A C 1
ATOM 871 O O . SER A 1 115 ? -17.168 8.461 17.170 1.00 48.91 115 SER A O 1
ATOM 873 N N . ARG A 1 116 ? -17.022 10.560 16.409 1.00 46.81 116 ARG A N 1
ATOM 874 C CA . ARG A 1 116 ? -17.494 11.216 17.648 1.00 46.81 116 ARG A CA 1
ATOM 875 C C . ARG A 1 116 ? -18.886 11.818 17.439 1.00 46.81 116 ARG A C 1
ATOM 877 O O . ARG A 1 116 ? -19.013 13.039 17.384 1.00 46.81 116 ARG A O 1
ATOM 884 N N . ASN A 1 117 ? -19.919 10.983 17.347 1.00 41.41 117 ASN A N 1
ATOM 885 C CA . ASN A 1 117 ? -21.310 11.424 17.491 1.00 41.41 117 ASN A CA 1
ATOM 886 C C . ASN A 1 117 ? -22.108 10.435 18.341 1.00 41.41 117 ASN A C 1
ATOM 888 O O . ASN A 1 117 ? -22.023 9.222 18.050 1.00 41.41 117 ASN A O 1
#

Secondary structure (DSSP, 8-state):
-------------PPP--TT------S--S---EEEEEEEETTTTEEEEE-TT-TTTPPPEEEE-TTHHHHHHHHHHTTTEEEEEGGGTEEEE--SSTTS--EEEE-EE--TTTT--

Radius of gyration: 23.32 Å; chains: 1; bounding box: 80×39×57 Å